Protein AF-A0AAD9R858-F1 (afdb_monomer_lite)

Radius of gyration: 13.1 Å; chains: 1; bounding box: 38×29×24 Å

Structure (mmCIF, N/CA/C/O backbone):
data_AF-A0AAD9R858-F1
#
_entry.id   AF-A0AAD9R858-F1
#
loop_
_atom_site.group_PDB
_atom_site.id
_atom_site.type_symbol
_atom_site.label_atom_id
_atom_site.label_alt_id
_atom_site.label_comp_id
_atom_site.label_asym_id
_atom_site.label_entity_id
_atom_site.label_seq_id
_atom_site.pdbx_PDB_ins_code
_atom_site.Cartn_x
_atom_site.Cartn_y
_atom_site.Cartn_z
_atom_site.occupancy
_atom_site.B_iso_or_equiv
_atom_site.auth_seq_id
_atom_site.auth_comp_id
_atom_site.auth_asym_id
_atom_site.auth_atom_id
_atom_site.pdbx_PDB_model_num
ATOM 1 N N . MET A 1 1 ? -25.817 -19.189 -0.035 1.00 48.09 1 MET A N 1
ATOM 2 C CA . MET A 1 1 ? -25.170 -18.136 -0.844 1.00 48.09 1 MET A CA 1
ATOM 3 C C . MET A 1 1 ? -23.732 -18.584 -1.032 1.00 48.09 1 MET A C 1
ATOM 5 O O . MET A 1 1 ? -22.985 -18.608 -0.066 1.00 48.09 1 MET A O 1
ATOM 9 N N . VAL A 1 2 ? -23.441 -19.158 -2.200 1.00 43.06 2 VAL A N 1
ATOM 10 C CA . VAL A 1 2 ? -22.180 -19.857 -2.496 1.00 43.06 2 VAL A CA 1
ATOM 11 C C . VAL A 1 2 ? -21.018 -18.866 -2.412 1.00 43.06 2 VAL A C 1
ATOM 13 O O . VAL A 1 2 ? -21.150 -17.728 -2.856 1.00 43.06 2 VAL A O 1
ATOM 16 N N . GLY A 1 3 ? -19.938 -19.300 -1.759 1.00 50.03 3 GLY A N 1
ATOM 17 C CA . GLY A 1 3 ? -18.852 -18.470 -1.256 1.00 50.03 3 GLY A CA 1
ATOM 18 C C . GLY A 1 3 ? -18.230 -17.551 -2.300 1.00 50.03 3 GLY A C 1
ATOM 19 O O . GLY A 1 3 ? -17.621 -17.998 -3.267 1.00 50.03 3 GLY A O 1
ATOM 20 N N . MET A 1 4 ? -18.322 -16.247 -2.043 1.00 57.12 4 MET A N 1
ATOM 21 C CA . MET A 1 4 ? -17.284 -15.327 -2.488 1.00 57.12 4 MET A CA 1
ATOM 22 C C . MET A 1 4 ? -15.990 -15.822 -1.846 1.00 57.12 4 MET A C 1
ATOM 24 O O . MET A 1 4 ? -15.892 -15.809 -0.621 1.00 57.12 4 MET A O 1
ATOM 28 N N . GLY A 1 5 ? -15.055 -16.335 -2.651 1.00 59.81 5 GLY A N 1
ATOM 29 C CA . GLY A 1 5 ? -13.747 -16.771 -2.170 1.00 59.81 5 GLY A CA 1
ATOM 30 C C . GLY A 1 5 ? -13.166 -15.689 -1.268 1.00 59.81 5 GLY A C 1
ATOM 31 O O . GLY A 1 5 ? -12.953 -14.558 -1.709 1.00 59.81 5 GLY A O 1
ATOM 32 N N . GLN A 1 6 ? -13.021 -16.003 0.016 1.00 63.56 6 GLN A N 1
ATOM 33 C CA . GLN A 1 6 ? -12.497 -15.067 0.993 1.00 63.56 6 GLN A CA 1
ATOM 34 C C . GLN A 1 6 ? -11.018 -14.885 0.648 1.00 63.56 6 GLN A C 1
ATOM 36 O O . GLN A 1 6 ? -10.223 -15.798 0.839 1.00 63.56 6 GLN A O 1
ATOM 41 N N . LYS A 1 7 ? -10.659 -13.747 0.046 1.00 76.19 7 LYS A N 1
ATOM 42 C CA . LYS A 1 7 ? -9.250 -13.371 -0.077 1.00 76.19 7 LYS A CA 1
ATOM 43 C C . LYS A 1 7 ? -8.740 -13.008 1.313 1.00 76.19 7 LYS A C 1
ATOM 45 O O . LYS A 1 7 ? -9.390 -12.233 2.015 1.00 76.19 7 LYS A O 1
ATOM 50 N N . ASP A 1 8 ? -7.559 -13.504 1.657 1.00 84.88 8 ASP A N 1
ATOM 51 C CA . ASP A 1 8 ? -6.898 -13.189 2.928 1.00 84.88 8 ASP A CA 1
ATOM 52 C C . ASP A 1 8 ? -6.498 -11.707 3.031 1.00 84.88 8 ASP A C 1
ATOM 54 O O . ASP A 1 8 ? -6.366 -11.161 4.125 1.00 84.88 8 ASP A O 1
ATOM 58 N N . SER A 1 9 ? -6.306 -11.028 1.893 1.00 90.88 9 SER A N 1
ATOM 59 C CA . SER A 1 9 ? -6.006 -9.595 1.846 1.00 90.88 9 SER A CA 1
ATOM 60 C C . SER A 1 9 ? -6.470 -8.933 0.547 1.00 90.88 9 SER A C 1
ATOM 62 O O . SER A 1 9 ? -6.637 -9.581 -0.488 1.00 90.88 9 SER A O 1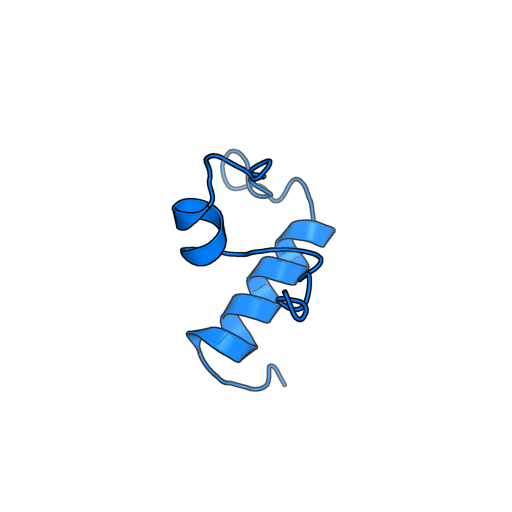
ATOM 64 N N . TYR A 1 10 ? -6.676 -7.619 0.626 1.00 95.44 10 TYR A N 1
ATOM 65 C CA . TYR A 1 10 ? -7.027 -6.741 -0.487 1.00 95.44 10 TYR A CA 1
ATOM 66 C C . TYR A 1 10 ? -5.961 -5.647 -0.593 1.00 95.44 10 TYR A C 1
ATOM 68 O O . TYR A 1 10 ? -5.482 -5.163 0.433 1.00 95.44 10 TYR A O 1
ATOM 76 N N . VAL A 1 11 ? -5.604 -5.246 -1.814 1.00 96.56 11 VAL A N 1
ATOM 77 C CA . VAL A 1 11 ? -4.557 -4.246 -2.091 1.00 96.56 11 VAL A CA 1
ATOM 78 C C . VAL A 1 11 ? -5.104 -3.191 -3.060 1.00 96.56 11 VAL A C 1
ATOM 80 O O . VAL A 1 11 ? -5.989 -3.491 -3.862 1.00 96.56 11 VAL A O 1
ATOM 83 N N . GLY A 1 12 ? -4.618 -1.951 -2.955 1.00 95.81 12 GLY A N 1
ATOM 84 C CA . GLY A 1 12 ? -4.941 -0.870 -3.890 1.00 95.81 12 GLY A CA 1
ATOM 85 C C . GLY A 1 12 ? -6.411 -0.440 -3.855 1.00 95.81 12 GLY A C 1
ATOM 86 O O . GLY A 1 12 ? -7.018 -0.319 -2.784 1.00 95.81 12 GLY A O 1
ATOM 87 N N . ASP A 1 13 ? -6.986 -0.225 -5.038 1.00 96.19 13 ASP A N 1
ATOM 88 C CA . ASP A 1 13 ? -8.360 0.258 -5.211 1.00 96.19 13 ASP A CA 1
ATOM 89 C C . ASP A 1 13 ? -9.400 -0.702 -4.619 1.00 96.19 13 ASP A C 1
ATOM 91 O O . ASP A 1 13 ? -10.421 -0.267 -4.080 1.00 96.19 13 ASP A O 1
ATOM 95 N N . GLU A 1 14 ? -9.130 -2.014 -4.633 1.00 95.12 14 GLU A N 1
ATOM 96 C CA . GLU A 1 14 ? -10.032 -3.007 -4.045 1.00 95.12 14 GLU A CA 1
ATOM 97 C C . GLU A 1 14 ? -10.135 -2.818 -2.523 1.00 95.12 14 GLU A C 1
ATOM 99 O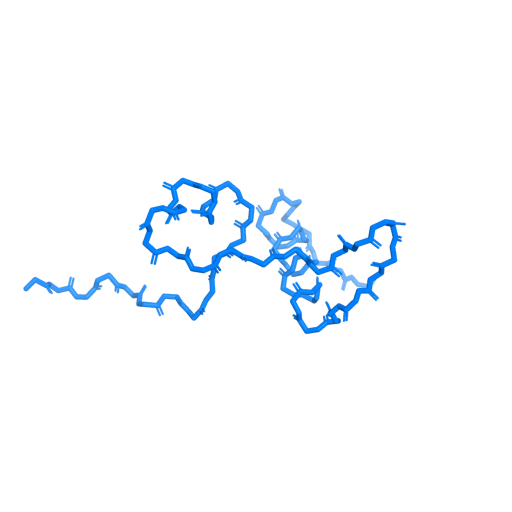 O . GLU A 1 14 ? -11.242 -2.796 -1.975 1.00 95.12 14 GLU A O 1
ATOM 104 N N . ALA A 1 15 ? -9.004 -2.590 -1.845 1.00 96.25 15 ALA A N 1
ATOM 105 C CA . ALA A 1 15 ? -8.985 -2.301 -0.412 1.00 96.25 15 ALA A CA 1
ATOM 106 C C . ALA A 1 15 ? -9.698 -0.978 -0.091 1.00 96.25 15 ALA A C 1
ATOM 108 O O . ALA A 1 15 ? -10.502 -0.917 0.841 1.00 96.25 15 ALA A O 1
ATOM 109 N N . GLN A 1 16 ? -9.461 0.065 -0.895 1.00 97.00 16 GLN A N 1
ATOM 110 C CA . GLN A 1 16 ? -10.100 1.373 -0.712 1.00 97.00 16 GLN A CA 1
ATOM 111 C C . GLN A 1 16 ? -11.615 1.328 -0.925 1.00 97.00 16 GLN A C 1
ATOM 113 O O . GLN A 1 16 ? -12.369 1.867 -0.112 1.00 97.00 16 GLN A O 1
ATOM 118 N N . SER A 1 17 ? -12.085 0.630 -1.962 1.00 96.88 17 SER A N 1
ATOM 119 C CA . SER A 1 17 ? -13.520 0.476 -2.240 1.00 96.88 17 SER A CA 1
ATOM 120 C C . SER A 1 17 ? -14.271 -0.220 -1.095 1.00 96.88 17 SER A C 1
ATOM 122 O O . SER A 1 17 ? -15.443 0.064 -0.847 1.00 96.88 17 SER A O 1
ATOM 124 N N . LYS A 1 18 ? -13.580 -1.090 -0.348 1.00 95.38 18 LYS A N 1
ATOM 125 C CA . LYS A 1 18 ? -14.111 -1.868 0.780 1.00 95.38 18 LYS A CA 1
ATOM 126 C C . LYS A 1 18 ? -13.705 -1.302 2.149 1.00 95.38 18 LYS A C 1
ATOM 128 O O . LYS A 1 18 ? -13.890 -1.978 3.159 1.00 95.38 18 LYS A O 1
ATOM 133 N N . ARG A 1 19 ? -13.220 -0.055 2.228 1.00 94.81 19 ARG A N 1
ATOM 134 C CA . ARG A 1 19 ? -12.739 0.572 3.481 1.00 94.81 19 ARG A CA 1
ATOM 135 C C . ARG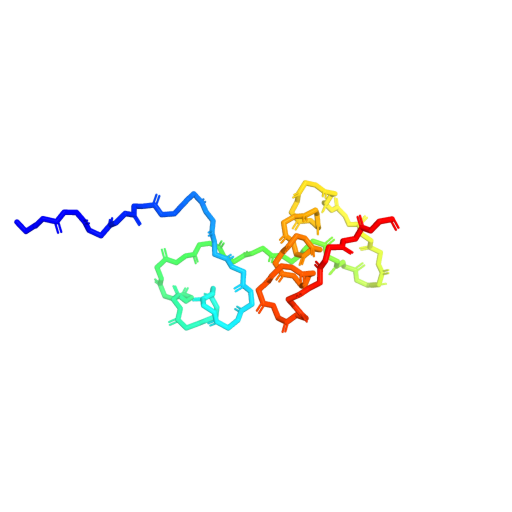 A 1 19 ? -13.737 0.556 4.645 1.00 94.81 19 ARG A C 1
ATOM 137 O O . ARG A 1 19 ? -13.329 0.637 5.793 1.00 94.81 19 ARG A O 1
ATOM 144 N N . GLY A 1 20 ? -15.040 0.467 4.363 1.00 96.50 20 GLY A N 1
ATOM 145 C CA . GLY A 1 20 ? -16.082 0.411 5.395 1.00 96.50 20 GLY A CA 1
ATOM 146 C C . GLY A 1 20 ? -16.133 -0.909 6.172 1.00 96.50 20 GLY A C 1
ATOM 147 O O . GLY A 1 20 ? -16.732 -0.951 7.240 1.00 96.50 20 GLY A O 1
ATOM 148 N N . ILE A 1 21 ? -15.523 -1.976 5.645 1.00 95.38 21 ILE A N 1
ATOM 149 C CA . ILE A 1 21 ? -15.527 -3.319 6.248 1.00 95.38 21 ILE A CA 1
ATOM 150 C C . ILE A 1 21 ? -14.119 -3.902 6.428 1.00 95.38 21 ILE A C 1
ATOM 152 O O . ILE A 1 21 ? -13.982 -5.024 6.909 1.00 95.38 21 ILE A O 1
ATOM 156 N N . LEU A 1 22 ? -13.077 -3.170 6.025 1.00 95.19 22 LEU A N 1
ATOM 157 C CA . LEU A 1 22 ? -11.684 -3.601 6.110 1.00 95.19 22 LEU A CA 1
ATOM 158 C C . LEU A 1 22 ? -10.905 -2.735 7.097 1.00 95.19 22 LEU A C 1
ATOM 160 O O . LEU A 1 22 ? -11.079 -1.519 7.153 1.00 95.19 22 LEU A O 1
ATOM 164 N N . THR A 1 23 ? -9.965 -3.353 7.807 1.00 95.75 23 THR A N 1
ATOM 165 C CA . THR A 1 23 ? -8.898 -2.622 8.493 1.00 95.75 23 THR A CA 1
ATOM 166 C C . THR A 1 23 ? -7.828 -2.251 7.472 1.00 95.75 23 THR A C 1
ATOM 168 O O . THR A 1 23 ? -7.102 -3.118 6.987 1.00 95.75 23 THR A O 1
ATOM 171 N N . LEU A 1 24 ? -7.742 -0.965 7.131 1.00 96.31 24 LEU A N 1
ATOM 172 C CA . LEU A 1 24 ? -6.714 -0.462 6.222 1.00 96.31 24 LEU A CA 1
ATOM 173 C C . LEU A 1 24 ? -5.359 -0.367 6.928 1.00 96.31 24 LEU A C 1
ATOM 175 O O . LEU A 1 24 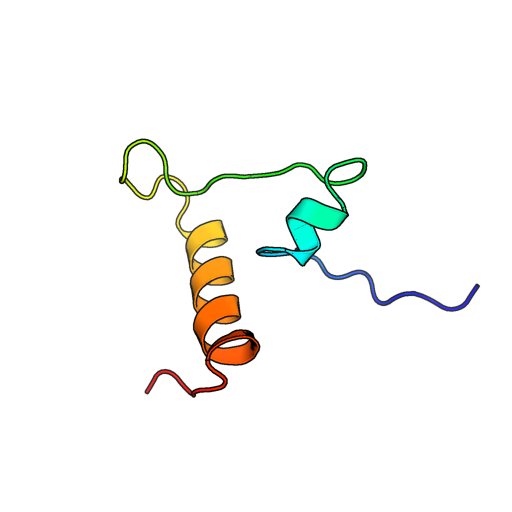? -5.276 0.060 8.079 1.00 96.31 24 LEU A O 1
ATOM 179 N N . LYS A 1 25 ? -4.299 -0.734 6.207 1.00 97.06 25 LYS A N 1
ATOM 180 C CA . LYS A 1 25 ? -2.906 -0.627 6.646 1.00 97.06 25 LYS A CA 1
ATOM 181 C C . LYS A 1 25 ? -2.094 0.147 5.615 1.00 97.06 25 LYS A C 1
ATOM 183 O O . LYS A 1 25 ? -2.369 0.057 4.419 1.00 97.06 25 LYS A O 1
ATOM 188 N N . TYR A 1 26 ? -1.080 0.861 6.088 1.00 97.00 26 TYR A N 1
ATOM 189 C CA . TYR A 1 26 ? -0.183 1.669 5.268 1.00 97.00 26 TYR A CA 1
ATOM 190 C C . TYR A 1 26 ? 1.260 1.267 5.598 1.00 97.00 26 TYR A C 1
ATOM 192 O O . TYR A 1 26 ? 1.808 1.767 6.571 1.00 97.00 26 TYR A O 1
ATOM 200 N N . PRO A 1 27 ? 1.878 0.338 4.843 1.00 97.94 27 PRO A N 1
ATOM 201 C CA . PRO A 1 27 ? 3.199 -0.206 5.182 1.00 97.94 27 PRO A CA 1
ATOM 202 C C . PRO A 1 27 ? 4.362 0.766 4.943 1.00 97.94 27 PRO A C 1
ATOM 204 O O . PRO A 1 27 ? 5.512 0.413 5.198 1.00 97.94 27 PRO A O 1
ATOM 207 N N . ILE A 1 28 ? 4.078 1.966 4.429 1.00 98.38 28 ILE A N 1
ATOM 208 C CA . ILE A 1 28 ? 5.046 3.035 4.205 1.00 98.38 28 ILE A CA 1
ATOM 209 C C . ILE A 1 28 ? 4.601 4.244 5.024 1.00 98.38 28 ILE A C 1
ATOM 211 O O . ILE A 1 28 ? 3.547 4.825 4.757 1.00 98.38 28 ILE A O 1
ATOM 215 N N . GLU A 1 29 ? 5.432 4.656 5.973 1.00 98.06 29 GLU A N 1
ATOM 216 C CA . GLU A 1 29 ? 5.219 5.841 6.801 1.00 98.06 29 GLU A CA 1
ATOM 217 C C . GLU A 1 29 ? 6.383 6.807 6.590 1.00 98.06 29 GLU A C 1
ATOM 219 O O . GLU A 1 29 ? 7.548 6.428 6.679 1.00 98.06 29 GLU A O 1
ATOM 224 N N . HIS A 1 30 ? 6.080 8.064 6.255 1.00 97.50 30 HIS A N 1
ATOM 225 C CA . HIS A 1 30 ? 7.094 9.092 5.97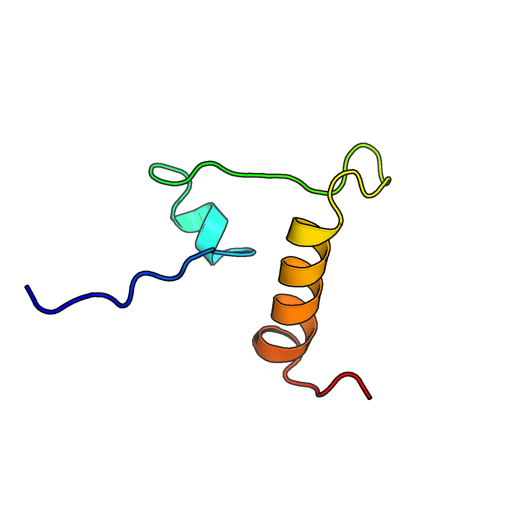3 1.00 97.50 30 HIS A CA 1
ATOM 226 C C . HIS A 1 30 ? 8.166 8.666 4.945 1.00 97.50 30 HIS A C 1
ATOM 228 O O . HIS A 1 30 ? 9.318 9.085 5.023 1.00 97.50 30 HIS A O 1
ATOM 234 N N . GLY A 1 31 ? 7.786 7.837 3.967 1.00 97.44 31 GLY A N 1
ATOM 235 C CA . GLY A 1 31 ? 8.693 7.330 2.930 1.00 97.44 31 GLY A CA 1
ATOM 236 C C . GLY A 1 31 ? 9.575 6.155 3.365 1.00 97.44 31 GLY A C 1
ATOM 237 O O . GLY A 1 31 ? 10.384 5.689 2.569 1.00 97.44 31 GLY A O 1
ATOM 238 N N . ILE A 1 32 ? 9.412 5.654 4.590 1.00 98.31 32 ILE A N 1
ATOM 239 C CA . ILE A 1 32 ? 10.134 4.497 5.123 1.00 98.31 32 ILE A CA 1
ATOM 240 C C . ILE A 1 32 ? 9.177 3.307 5.181 1.00 98.31 32 ILE A C 1
ATOM 242 O O . ILE A 1 32 ? 8.044 3.436 5.641 1.00 98.31 32 ILE A O 1
ATOM 246 N N . ILE A 1 33 ? 9.632 2.139 4.725 1.00 98.50 33 ILE A N 1
ATOM 247 C CA . ILE A 1 33 ? 8.869 0.893 4.847 1.00 98.50 33 ILE A CA 1
ATOM 248 C C . ILE A 1 33 ? 8.897 0.453 6.317 1.00 98.50 33 ILE A C 1
ATOM 250 O O . ILE A 1 33 ? 9.960 0.142 6.854 1.00 98.50 33 ILE A O 1
ATOM 254 N N . THR A 1 34 ? 7.732 0.434 6.964 1.00 98.50 34 THR A N 1
ATOM 255 C CA . THR A 1 34 ? 7.554 0.033 8.370 1.00 98.50 34 THR A CA 1
ATOM 256 C C . THR A 1 34 ? 7.028 -1.394 8.516 1.00 98.50 34 THR A C 1
ATOM 258 O O . THR A 1 34 ? 7.210 -2.005 9.568 1.00 98.50 34 THR A O 1
ATOM 261 N N . ASN A 1 35 ? 6.419 -1.957 7.468 1.00 98.12 35 ASN A N 1
ATOM 262 C CA . ASN A 1 35 ? 5.929 -3.334 7.449 1.00 98.12 35 ASN A CA 1
ATOM 263 C C . ASN A 1 35 ? 6.276 -4.016 6.118 1.00 98.12 35 ASN A C 1
ATOM 265 O O . ASN A 1 35 ? 5.659 -3.746 5.086 1.00 98.12 35 ASN A O 1
ATOM 269 N N . TRP A 1 36 ? 7.264 -4.909 6.157 1.00 98.19 36 TRP A N 1
ATOM 270 C CA . TRP A 1 36 ? 7.766 -5.600 4.969 1.00 98.19 36 TRP A CA 1
ATOM 271 C C . TRP A 1 36 ? 6.800 -6.666 4.438 1.00 98.19 36 TRP A C 1
ATOM 273 O O . TRP A 1 36 ? 6.661 -6.772 3.224 1.00 98.19 36 TRP A O 1
ATOM 283 N N . ASP A 1 37 ? 6.065 -7.370 5.304 1.00 97.69 37 ASP A N 1
ATOM 284 C CA . ASP A 1 37 ? 5.095 -8.398 4.890 1.00 97.69 37 ASP A CA 1
ATOM 285 C C . ASP A 1 37 ? 3.941 -7.796 4.072 1.00 97.69 37 ASP A C 1
ATOM 287 O O . ASP A 1 37 ? 3.479 -8.354 3.075 1.00 97.69 37 ASP A O 1
ATOM 291 N N . ASP A 1 38 ? 3.442 -6.634 4.496 1.00 97.38 38 ASP A N 1
ATOM 292 C CA . ASP A 1 38 ? 2.387 -5.928 3.771 1.00 97.38 38 ASP A CA 1
ATOM 293 C C . ASP A 1 38 ? 2.944 -5.220 2.520 1.00 97.38 38 ASP A C 1
ATOM 295 O O . ASP A 1 38 ? 2.237 -5.115 1.516 1.00 97.38 38 ASP A O 1
ATOM 299 N N . MET A 1 39 ? 4.219 -4.808 2.527 1.00 98.00 39 MET A N 1
ATOM 300 C CA . MET A 1 39 ? 4.893 -4.289 1.332 1.00 98.00 39 MET A CA 1
ATOM 301 C C . MET A 1 39 ? 5.084 -5.367 0.255 1.00 98.00 39 MET A C 1
ATOM 303 O O . MET A 1 39 ? 4.851 -5.100 -0.924 1.00 98.00 39 MET A O 1
ATOM 307 N N . GLU A 1 40 ? 5.429 -6.599 0.639 1.00 97.06 40 GLU A N 1
ATOM 308 C CA . GLU A 1 40 ? 5.554 -7.731 -0.286 1.00 97.06 40 GLU A CA 1
ATOM 309 C C . GLU A 1 40 ? 4.244 -7.984 -1.044 1.00 97.06 40 GLU A C 1
ATOM 311 O O . GLU A 1 40 ? 4.247 -8.143 -2.267 1.00 97.06 40 GLU A O 1
ATOM 316 N N . LYS A 1 41 ? 3.099 -7.905 -0.355 1.00 96.50 41 LYS A N 1
ATOM 317 C CA . LYS A 1 41 ? 1.773 -8.010 -0.991 1.00 96.50 41 LYS A CA 1
ATOM 318 C C . LYS A 1 41 ? 1.524 -6.888 -1.997 1.00 96.50 41 LYS A C 1
ATOM 320 O O . LYS A 1 41 ? 0.924 -7.140 -3.044 1.00 96.50 41 LYS A O 1
ATOM 325 N N . ILE A 1 42 ? 1.981 -5.665 -1.708 1.00 97.12 42 ILE A N 1
ATOM 326 C CA . ILE A 1 42 ? 1.892 -4.535 -2.645 1.00 97.12 42 ILE A CA 1
ATOM 327 C C . ILE A 1 42 ? 2.740 -4.801 -3.888 1.00 97.12 42 ILE A C 1
ATOM 329 O O . ILE A 1 42 ? 2.239 -4.626 -5.000 1.00 97.12 42 ILE A O 1
ATOM 333 N N . TRP A 1 43 ? 3.985 -5.257 -3.735 1.00 97.06 43 TRP A N 1
ATOM 334 C CA . TRP A 1 43 ? 4.834 -5.587 -4.881 1.00 97.06 43 TRP A CA 1
ATOM 335 C C . TRP A 1 43 ? 4.258 -6.727 -5.709 1.00 97.06 43 TRP A C 1
ATOM 337 O O . TRP A 1 43 ? 4.139 -6.586 -6.923 1.00 97.06 43 TRP A O 1
ATOM 347 N N . HIS A 1 44 ? 3.822 -7.814 -5.071 1.00 95.88 44 HIS A N 1
ATOM 348 C CA . HIS A 1 44 ? 3.169 -8.920 -5.762 1.00 95.88 44 HIS A CA 1
ATOM 349 C C . HIS A 1 44 ? 1.936 -8.437 -6.541 1.00 95.88 44 HIS A C 1
ATOM 351 O O . HIS A 1 44 ? 1.760 -8.769 -7.712 1.00 95.88 44 HIS A O 1
ATOM 357 N N . HIS A 1 45 ? 1.085 -7.612 -5.924 1.00 95.81 45 HIS A N 1
ATOM 358 C CA . HIS A 1 45 ? -0.067 -7.029 -6.607 1.00 95.81 45 HIS A CA 1
ATOM 359 C C . HIS A 1 45 ? 0.352 -6.154 -7.798 1.00 95.81 45 HIS A C 1
ATOM 361 O O . HIS A 1 45 ? -0.210 -6.295 -8.882 1.00 95.81 45 HIS A O 1
ATOM 367 N N . THR A 1 46 ? 1.375 -5.320 -7.623 1.00 97.12 46 THR A N 1
ATOM 368 C CA . THR A 1 46 ? 1.903 -4.443 -8.674 1.00 97.12 46 THR A CA 1
ATOM 369 C C . THR A 1 46 ? 2.427 -5.241 -9.865 1.00 97.12 46 THR A C 1
ATOM 371 O O . THR A 1 46 ? 2.020 -4.991 -10.995 1.00 97.12 46 THR A O 1
ATOM 374 N N . PHE A 1 47 ? 3.303 -6.222 -9.640 1.00 97.31 47 PHE A N 1
ATOM 375 C CA . PHE A 1 47 ? 3.902 -6.986 -10.733 1.00 97.31 47 PHE A CA 1
ATOM 376 C C . PHE A 1 47 ? 2.872 -7.844 -11.466 1.00 97.31 47 PHE A C 1
ATOM 378 O O . PHE A 1 47 ? 2.779 -7.769 -12.690 1.00 97.31 47 PHE A O 1
ATOM 385 N N . TYR A 1 48 ? 2.061 -8.613 -10.738 1.00 95.94 48 TYR A N 1
ATOM 386 C CA . TYR A 1 48 ? 1.206 -9.623 -11.360 1.00 95.94 48 TYR A CA 1
ATOM 387 C C . TYR A 1 48 ? -0.165 -9.103 -11.802 1.00 95.94 48 TYR A C 1
ATOM 389 O O . TYR A 1 48 ? -0.674 -9.562 -12.823 1.00 95.94 48 TYR A O 1
ATOM 397 N N . ASN A 1 49 ? -0.773 -8.159 -11.074 1.00 94.12 49 ASN A N 1
ATOM 398 C CA . ASN A 1 49 ? -2.129 -7.693 -11.390 1.00 94.12 49 ASN A CA 1
ATOM 399 C C . ASN A 1 49 ? -2.120 -6.410 -12.219 1.00 94.12 49 ASN A C 1
ATOM 401 O O . ASN A 1 49 ? -2.822 -6.337 -13.231 1.00 94.12 49 ASN A O 1
ATOM 405 N N . GLU A 1 50 ? -1.313 -5.432 -11.803 1.00 95.88 50 GLU A N 1
ATOM 406 C CA . GLU A 1 50 ? -1.267 -4.120 -12.451 1.00 95.88 50 GLU A CA 1
ATOM 407 C C . GLU A 1 50 ? -0.405 -4.161 -13.716 1.00 95.88 50 GLU A C 1
ATOM 409 O O . GLU A 1 50 ? -0.891 -3.913 -14.819 1.00 95.88 50 GLU A O 1
ATOM 414 N N . LEU A 1 51 ? 0.870 -4.536 -13.579 1.00 96.81 51 LEU A N 1
ATOM 415 C CA . LEU A 1 51 ? 1.824 -4.559 -14.691 1.00 96.81 51 LEU A CA 1
ATOM 416 C C . LEU A 1 51 ? 1.729 -5.834 -15.538 1.00 96.81 51 LEU A C 1
ATOM 418 O O . LEU A 1 51 ? 2.061 -5.804 -16.720 1.00 96.81 51 LEU A O 1
ATOM 422 N N . ARG A 1 52 ? 1.251 -6.937 -14.950 1.00 96.12 52 ARG A N 1
ATOM 423 C CA . ARG A 1 52 ? 1.126 -8.265 -15.579 1.00 96.12 52 ARG A CA 1
ATOM 424 C C . ARG A 1 52 ? 2.445 -8.791 -16.148 1.00 96.12 52 ARG A C 1
ATOM 426 O O . ARG A 1 52 ? 2.484 -9.353 -17.242 1.00 96.12 52 ARG A O 1
ATOM 433 N N . VAL A 1 53 ? 3.517 -8.613 -15.386 1.00 96.00 53 VAL A N 1
ATOM 434 C CA . VAL A 1 53 ? 4.870 -9.081 -15.708 1.00 96.00 53 VAL A CA 1
ATOM 435 C C . VAL A 1 53 ? 5.347 -10.083 -14.662 1.00 96.00 53 VAL A C 1
ATOM 437 O O . VAL A 1 53 ? 4.966 -9.996 -13.493 1.00 96.00 53 VAL A O 1
ATOM 440 N N . ALA A 1 54 ? 6.200 -11.021 -15.075 1.00 92.31 54 ALA A N 1
ATOM 441 C CA . ALA A 1 54 ? 6.976 -11.823 -14.140 1.00 92.31 54 ALA A CA 1
ATOM 442 C C . ALA A 1 54 ? 8.194 -10.994 -13.691 1.00 92.31 54 ALA A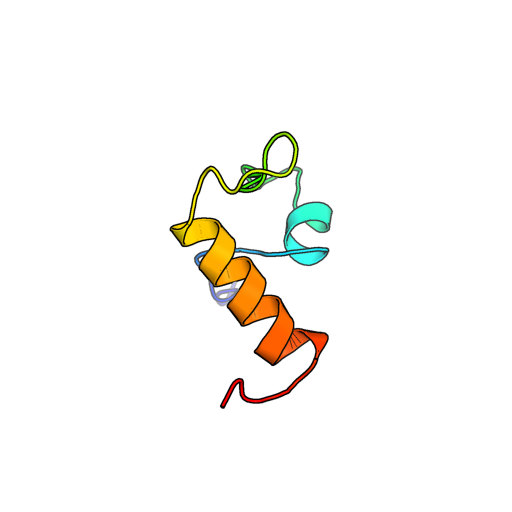 C 1
ATOM 444 O O . ALA A 1 54 ? 8.936 -10.514 -14.551 1.00 92.31 54 ALA A O 1
ATOM 445 N N . PRO A 1 55 ? 8.391 -10.771 -12.382 1.00 86.25 55 PRO A N 1
ATOM 446 C CA . PRO A 1 55 ? 9.628 -10.195 -11.883 1.00 86.25 55 PRO A CA 1
ATOM 447 C C . PRO A 1 55 ? 10.710 -11.286 -11.921 1.00 86.25 55 PRO A C 1
ATOM 449 O O . PRO A 1 55 ? 10.751 -12.148 -11.044 1.00 86.25 55 PRO A O 1
ATOM 452 N N . GLU A 1 56 ? 11.511 -11.286 -12.986 1.00 76.88 56 GLU A N 1
ATOM 453 C CA . GLU A 1 56 ? 12.707 -12.128 -13.170 1.00 76.88 56 GLU A CA 1
ATOM 454 C C . GLU A 1 56 ? 13.955 -11.475 -12.560 1.00 76.88 56 GLU A C 1
ATOM 456 O O . GLU A 1 56 ? 14.111 -10.239 -12.715 1.00 76.88 56 GLU A O 1
#

Sequence (56 aa):
MVGMGQKDSYVGDEAQSKRGILTLKYPIEHGIITNWDDMEKIWHHTFYNELRVAPE

InterPro domains:
  IPR004000 Actin family [PF00022] (7-56)
  IPR004000 Actin family [PR00190] (6-17)
  IPR004000 Actin family [PR00190] (18-40)
  IPR004000 Actin family [PTHR11937] (9-56)
  IPR004001 Actin, conserved site [PS00406] (10-20)
  IPR043129 ATPase, nucleotide binding domain [SSF53067] (2-56)

Foldseek 3Di:
DPDPPDDPDDDDPRCVVCVVPDDDDDQADPNDRNDVVVVVVHVVCCACPVVNHDPD

Secondary structure (DSSP, 8-state):
-------S---THHHHHTTTTS----SEETTEES-HHHHHHHHHHIIIIII-----

Organism: NCBI:txid1348599

pLDDT: mean 90.79, std 13.8, range [43.06, 98.5]